Protein AF-A0A4Q7L6C0-F1 (afdb_monomer_lite)

InterPro domains:
  IPR003870 Domain of unknown function DUF222 [PF02720] (2-88)

Foldseek 3Di:
DDQPDQLSVCCVVVVDDSVVSVLVVLLCQQQDWDADPVGHIGAHVLPLVNVCVVVVLADSLLSVVLVVVLVPDDPVCNVVSSVVSSVVRSVDDSPPD

Secondary structure (DSSP, 8-state):
---SSHHHHHHHHHT--HHHHHHHHHHHHHHS-EE-TTS-EE--SSHHHHHHHHTTSS-HHHHHHHHHHHTTS-GGGHHHHHHHHHHHHTTS-TT--

pLDDT: mean 92.42, std 10.67, range [42.5, 98.06]

Structure (mmCIF, N/CA/C/O backbone):
data_AF-A0A4Q7L6C0-F1
#
_entry.id   AF-A0A4Q7L6C0-F1
#
loop_
_atom_site.group_PDB
_atom_site.id
_atom_site.type_symbol
_atom_site.label_atom_id
_atom_site.label_alt_id
_atom_site.label_comp_id
_atom_site.label_asym_id
_atom_site.label_entity_id
_atom_site.label_seq_id
_atom_site.pdbx_PDB_ins_code
_atom_site.Cartn_x
_atom_site.Cartn_y
_atom_site.Cartn_z
_atom_site.occupancy
_atom_site.B_iso_or_equiv
_atom_site.auth_seq_id
_atom_site.auth_comp_id
_atom_site.auth_asym_id
_atom_site.auth_atom_id
_atom_site.pdbx_PDB_model_num
ATOM 1 N N . MET A 1 1 ? 18.512 10.325 21.084 1.00 50.88 1 MET A N 1
ATOM 2 C CA . MET A 1 1 ? 18.418 10.115 19.624 1.00 50.88 1 MET A CA 1
ATOM 3 C C . MET A 1 1 ? 16.974 10.359 19.225 1.00 50.88 1 MET A C 1
ATOM 5 O O . MET A 1 1 ? 16.131 9.541 19.560 1.00 50.88 1 MET A O 1
ATOM 9 N N . GLY A 1 2 ? 16.667 11.524 18.651 1.00 63.84 2 GLY A N 1
ATOM 10 C CA . GLY A 1 2 ? 15.318 11.830 18.171 1.00 63.84 2 GLY A CA 1
ATOM 11 C C . GLY A 1 2 ? 15.165 11.341 16.736 1.00 63.84 2 GLY A C 1
ATOM 12 O O . GLY A 1 2 ? 15.979 11.698 15.885 1.00 63.84 2 GLY A O 1
ATOM 13 N N . ALA A 1 3 ? 14.160 10.514 16.464 1.00 72.50 3 ALA A N 1
ATOM 14 C CA . ALA A 1 3 ? 13.794 10.204 15.091 1.00 72.50 3 ALA A CA 1
ATOM 15 C C . ALA A 1 3 ? 13.160 11.451 14.458 1.00 72.50 3 ALA A C 1
ATOM 17 O O . ALA A 1 3 ? 12.206 12.006 14.990 1.00 72.50 3 ALA A O 1
ATOM 18 N N . TYR A 1 4 ? 13.701 11.891 13.326 1.00 86.88 4 TYR A N 1
ATOM 19 C CA . TYR A 1 4 ? 13.241 13.077 12.591 1.00 86.88 4 TYR A CA 1
ATOM 20 C C . TYR A 1 4 ? 12.179 12.749 11.525 1.00 86.88 4 TYR A C 1
ATOM 22 O O . TYR A 1 4 ? 11.751 13.627 10.784 1.00 86.88 4 TYR A O 1
ATOM 30 N N . SER A 1 5 ? 11.767 11.481 11.421 1.00 94.00 5 SER A N 1
ATOM 31 C CA . SER A 1 5 ? 10.695 11.018 10.535 1.00 94.00 5 SER A CA 1
ATOM 32 C C . SER A 1 5 ? 10.132 9.672 11.003 1.00 94.00 5 SER A C 1
ATOM 34 O O . SER A 1 5 ? 10.825 8.905 11.680 1.00 94.00 5 SER A O 1
ATOM 36 N N . THR A 1 6 ? 8.910 9.337 10.575 1.00 95.50 6 THR A N 1
ATOM 37 C CA . THR A 1 6 ? 8.284 8.024 10.826 1.00 95.50 6 THR A CA 1
ATOM 38 C C . THR A 1 6 ? 9.141 6.873 10.298 1.00 95.50 6 THR A C 1
ATOM 40 O O . THR A 1 6 ? 9.285 5.851 10.959 1.00 95.50 6 THR A O 1
ATOM 43 N N . SER A 1 7 ? 9.777 7.044 9.135 1.00 96.38 7 SER A N 1
ATOM 44 C CA . SER A 1 7 ? 10.668 6.030 8.559 1.00 96.38 7 SER A CA 1
ATOM 45 C C . SER A 1 7 ? 11.969 5.867 9.352 1.00 96.38 7 SER A C 1
ATOM 47 O O . SER A 1 7 ? 12.426 4.742 9.531 1.00 96.38 7 SER A O 1
ATOM 49 N N . SER A 1 8 ? 12.546 6.953 9.877 1.00 96.19 8 SER A N 1
ATOM 50 C CA . SER A 1 8 ? 13.726 6.902 10.756 1.00 96.19 8 SER A CA 1
ATOM 51 C C . SER A 1 8 ? 13.397 6.194 12.074 1.00 96.19 8 SER A C 1
ATOM 53 O O . SER A 1 8 ? 14.116 5.288 12.494 1.00 96.19 8 SER A O 1
ATOM 55 N N . PHE A 1 9 ? 12.239 6.513 12.661 1.00 96.81 9 PHE A N 1
ATOM 56 C CA . PHE A 1 9 ? 11.731 5.835 13.853 1.00 96.81 9 PHE A CA 1
ATOM 57 C C . PHE A 1 9 ? 11.512 4.338 13.608 1.00 96.81 9 PHE A C 1
ATOM 59 O O . PHE A 1 9 ? 11.980 3.506 14.385 1.00 96.81 9 PHE A O 1
ATOM 66 N N . LEU A 1 10 ? 10.845 3.980 12.507 1.00 96.62 10 LEU A N 1
ATOM 67 C CA . LEU A 1 10 ? 10.566 2.590 12.148 1.00 96.62 10 LEU A CA 1
ATOM 68 C C . LEU A 1 10 ? 11.855 1.795 11.903 1.00 96.62 10 LEU A C 1
ATOM 70 O O . LEU A 1 10 ? 11.973 0.653 12.342 1.00 96.62 10 LEU A O 1
ATOM 74 N N . ARG A 1 11 ? 12.840 2.406 11.237 1.00 96.56 11 ARG A N 1
ATOM 75 C CA . ARG A 1 11 ? 14.159 1.805 11.014 1.00 96.56 11 ARG A CA 1
ATOM 76 C C . ARG A 1 11 ? 14.835 1.444 12.333 1.00 96.56 11 ARG A C 1
ATOM 78 O O . ARG A 1 11 ? 15.288 0.313 12.491 1.00 96.56 11 ARG A O 1
ATOM 85 N N . ASP A 1 12 ? 14.901 2.395 13.259 1.00 95.75 12 ASP A N 1
ATOM 86 C CA . ASP A 1 12 ? 15.647 2.237 14.508 1.00 95.75 12 ASP A CA 1
ATOM 87 C C . ASP A 1 12 ? 14.933 1.285 15.485 1.00 95.75 12 ASP A C 1
ATOM 89 O O . ASP A 1 12 ? 15.587 0.509 16.182 1.00 95.75 12 ASP A O 1
ATOM 93 N N . THR A 1 13 ? 13.596 1.289 15.499 1.00 96.31 13 THR A N 1
ATOM 94 C CA . THR A 1 13 ? 12.787 0.421 16.374 1.00 96.31 13 THR A CA 1
ATOM 95 C C . THR A 1 13 ? 12.673 -1.016 15.866 1.00 96.31 13 THR A C 1
ATOM 97 O O . THR A 1 13 ? 12.794 -1.949 16.657 1.00 96.31 13 THR A O 1
ATOM 100 N N . VAL A 1 14 ? 12.483 -1.216 14.557 1.00 95.94 14 VAL A N 1
ATOM 101 C CA . VAL A 1 14 ? 12.269 -2.545 13.945 1.00 95.94 14 VAL A CA 1
ATOM 102 C C . VAL A 1 14 ? 13.566 -3.149 13.390 1.00 95.94 14 VAL A C 1
ATOM 104 O O . VAL A 1 14 ? 13.597 -4.326 13.048 1.00 95.94 14 VAL A O 1
ATOM 107 N N . ARG A 1 15 ? 14.664 -2.380 13.339 1.00 96.31 15 ARG A N 1
ATOM 108 C CA . ARG A 1 15 ? 15.985 -2.806 12.828 1.00 96.31 15 ARG A CA 1
ATOM 109 C C . ARG A 1 15 ? 15.936 -3.316 11.384 1.00 96.31 15 ARG A C 1
ATOM 111 O O . ARG A 1 15 ? 16.479 -4.368 11.059 1.00 96.31 15 ARG A O 1
ATOM 118 N N . ILE A 1 16 ? 15.290 -2.548 10.514 1.00 96.38 16 ILE A N 1
ATOM 119 C CA . ILE A 1 16 ? 15.183 -2.823 9.072 1.00 96.38 16 ILE A CA 1
ATOM 120 C C . ILE A 1 16 ? 16.036 -1.851 8.258 1.00 96.38 16 ILE A C 1
ATOM 122 O O . ILE A 1 16 ? 16.569 -0.875 8.790 1.00 96.38 16 ILE A O 1
ATOM 126 N N . THR A 1 17 ? 16.174 -2.096 6.956 1.00 97.12 17 THR A N 1
ATOM 127 C CA . THR A 1 17 ? 16.916 -1.176 6.089 1.00 97.12 17 THR A CA 1
ATOM 128 C C . THR A 1 17 ? 16.190 0.175 5.969 1.00 97.12 17 THR A C 1
ATOM 130 O O . THR A 1 17 ? 14.961 0.246 6.083 1.00 97.12 17 THR A O 1
ATOM 133 N N . PRO A 1 18 ? 16.908 1.281 5.688 1.00 95.88 18 PRO A N 1
ATOM 134 C CA . PRO A 1 18 ? 16.265 2.560 5.390 1.00 95.88 18 PRO A CA 1
ATOM 135 C C . PRO A 1 18 ? 15.305 2.504 4.191 1.00 95.88 18 PRO A C 1
ATOM 137 O O . PRO A 1 18 ? 14.372 3.302 4.125 1.00 95.88 18 PRO A O 1
ATOM 140 N N . ALA A 1 19 ? 15.552 1.617 3.222 1.00 95.50 19 ALA A N 1
ATOM 141 C CA . ALA A 1 19 ? 14.683 1.431 2.063 1.00 95.50 19 ALA A CA 1
ATOM 142 C C . ALA A 1 19 ? 13.369 0.751 2.475 1.00 95.50 19 ALA A C 1
ATOM 144 O O . ALA A 1 19 ? 12.295 1.272 2.181 1.00 95.50 19 ALA A O 1
ATOM 145 N N . ASP A 1 20 ? 13.449 -0.326 3.260 1.00 95.12 20 ASP A N 1
ATOM 146 C CA . ASP A 1 20 ? 12.268 -1.022 3.780 1.00 95.12 20 ASP A CA 1
ATOM 147 C C . ASP A 1 20 ? 11.406 -0.126 4.660 1.00 95.12 20 ASP A C 1
ATOM 149 O O . ASP A 1 20 ? 10.181 -0.146 4.553 1.00 95.12 20 ASP A O 1
ATOM 153 N N . ALA A 1 21 ? 12.032 0.682 5.518 1.00 96.56 21 ALA A N 1
ATOM 154 C CA . ALA A 1 21 ? 11.299 1.590 6.387 1.00 96.56 21 ALA A CA 1
ATOM 155 C C . ALA A 1 21 ? 10.525 2.648 5.589 1.00 96.56 21 ALA A C 1
ATOM 157 O O . ALA A 1 21 ? 9.371 2.932 5.901 1.00 96.56 21 ALA A O 1
ATOM 158 N N . ARG A 1 22 ? 11.135 3.212 4.537 1.00 95.56 22 ARG A N 1
ATOM 159 C CA . ARG A 1 22 ? 10.455 4.161 3.642 1.00 95.56 22 ARG A CA 1
ATOM 160 C C . ARG A 1 22 ? 9.322 3.496 2.876 1.00 95.56 22 ARG A C 1
ATOM 162 O O . ARG A 1 22 ? 8.232 4.054 2.857 1.00 95.56 22 ARG A O 1
ATOM 169 N N . ARG A 1 23 ? 9.565 2.307 2.316 1.00 93.75 23 ARG A N 1
ATOM 170 C CA . ARG A 1 23 ? 8.546 1.529 1.604 1.00 93.75 23 ARG A CA 1
ATOM 171 C C . ARG A 1 23 ? 7.330 1.278 2.490 1.00 93.75 23 ARG A C 1
ATOM 173 O O . ARG A 1 23 ? 6.236 1.666 2.123 1.00 93.75 23 ARG A O 1
ATOM 180 N N . ARG A 1 24 ? 7.524 0.759 3.706 1.00 94.69 24 ARG A N 1
ATOM 181 C CA . ARG A 1 24 ? 6.411 0.478 4.629 1.00 94.69 24 ARG A CA 1
ATOM 182 C C . ARG A 1 24 ? 5.618 1.723 5.024 1.00 94.69 24 ARG A C 1
ATOM 184 O O . ARG A 1 24 ? 4.413 1.619 5.211 1.00 94.69 24 ARG A O 1
ATOM 191 N N . VAL A 1 25 ? 6.279 2.873 5.177 1.00 95.81 25 VAL A N 1
ATOM 192 C CA . VAL A 1 25 ? 5.591 4.145 5.448 1.00 95.81 25 VAL A CA 1
ATOM 193 C C . VAL A 1 25 ? 4.803 4.614 4.222 1.00 95.81 25 VAL A C 1
ATOM 195 O O . VAL A 1 25 ? 3.670 5.051 4.381 1.00 95.81 25 VAL A O 1
ATOM 198 N N . ALA A 1 26 ? 5.361 4.489 3.015 1.00 94.88 26 ALA A N 1
ATOM 199 C CA . ALA A 1 26 ? 4.656 4.823 1.778 1.00 94.88 26 ALA A CA 1
ATOM 200 C C . ALA A 1 26 ? 3.433 3.918 1.560 1.00 94.88 26 ALA A C 1
ATOM 202 O O . ALA A 1 26 ? 2.345 4.424 1.308 1.00 94.88 26 ALA A O 1
ATOM 203 N N . ASP A 1 27 ? 3.587 2.605 1.748 1.00 94.88 27 ASP A N 1
ATOM 204 C CA . ASP A 1 27 ? 2.480 1.649 1.662 1.00 94.88 27 ASP A CA 1
ATOM 205 C C . ASP A 1 27 ? 1.395 1.982 2.693 1.00 94.88 27 ASP A C 1
ATOM 207 O O . ASP A 1 27 ? 0.213 1.975 2.374 1.00 94.88 27 ASP A O 1
ATOM 211 N N . ALA A 1 28 ? 1.781 2.321 3.929 1.00 94.81 28 ALA A N 1
ATOM 212 C CA . ALA A 1 28 ? 0.816 2.687 4.960 1.00 94.81 28 ALA A CA 1
ATOM 213 C C . ALA A 1 28 ? 0.027 3.955 4.598 1.00 94.81 28 ALA A C 1
ATOM 215 O O . ALA A 1 28 ? -1.185 3.983 4.778 1.00 94.81 28 ALA A O 1
ATOM 216 N N . ASN A 1 29 ? 0.692 4.977 4.054 1.00 94.69 29 ASN A N 1
ATOM 217 C CA . ASN A 1 29 ? 0.021 6.201 3.611 1.00 94.69 29 ASN A CA 1
ATOM 218 C C . ASN A 1 29 ? -0.944 5.955 2.441 1.00 94.69 29 ASN A C 1
ATOM 220 O O . ASN A 1 29 ? -1.935 6.667 2.318 1.00 94.69 29 ASN A O 1
ATOM 224 N N . ALA A 1 30 ? -0.653 4.968 1.591 1.00 96.06 30 ALA A N 1
ATOM 225 C CA . ALA A 1 30 ? -1.505 4.628 0.460 1.00 96.06 30 ALA A CA 1
ATOM 226 C C . ALA A 1 30 ? -2.719 3.778 0.875 1.00 96.06 30 ALA A C 1
ATOM 228 O O . ALA A 1 30 ? -3.821 3.993 0.379 1.00 96.06 30 ALA A O 1
ATOM 229 N N . LEU A 1 31 ? -2.522 2.826 1.793 1.00 97.06 31 LEU A N 1
ATOM 230 C CA . LEU A 1 31 ? -3.514 1.798 2.131 1.00 97.06 31 LEU A CA 1
ATOM 231 C C . LEU A 1 31 ? -4.420 2.153 3.310 1.00 97.06 31 LEU A C 1
ATOM 233 O O . LEU A 1 31 ? -5.490 1.568 3.457 1.00 97.06 31 LEU A O 1
ATOM 237 N N . PHE A 1 32 ? -3.992 3.050 4.195 1.00 95.12 32 PHE A N 1
ATOM 238 C CA . PHE A 1 32 ? -4.788 3.411 5.360 1.00 95.12 32 PHE A CA 1
ATOM 239 C C . PHE A 1 32 ? -5.389 4.795 5.178 1.00 95.12 32 PHE A C 1
ATOM 241 O O . PHE A 1 32 ? -4.685 5.777 4.947 1.00 95.12 32 PHE A O 1
ATOM 248 N N . GLY A 1 33 ? -6.711 4.854 5.331 1.00 92.19 33 GLY A N 1
ATOM 249 C CA . GLY A 1 33 ? -7.426 6.109 5.467 1.00 92.19 33 GLY A CA 1
ATOM 250 C C . GLY A 1 33 ? -6.969 6.887 6.699 1.00 92.19 33 GLY A C 1
ATOM 251 O O . GLY A 1 33 ? -6.272 6.383 7.585 1.00 92.19 33 GLY A O 1
ATOM 252 N N . SER A 1 34 ? -7.392 8.138 6.767 1.00 92.06 34 SER A N 1
ATOM 253 C CA . SER A 1 34 ? -7.117 9.010 7.905 1.00 92.06 34 SER A CA 1
ATOM 254 C C . SER A 1 34 ? -8.403 9.666 8.393 1.00 92.06 34 SER A C 1
ATOM 256 O O . SER A 1 34 ? -9.510 9.241 8.063 1.00 92.06 34 SER A O 1
ATOM 258 N N . THR A 1 35 ? -8.288 10.669 9.252 1.00 95.25 35 THR A N 1
ATOM 259 C CA . THR A 1 35 ? -9.443 11.383 9.787 1.00 95.25 35 THR A CA 1
ATOM 260 C C . THR A 1 35 ? -9.165 12.877 9.732 1.00 95.25 35 THR A C 1
ATOM 262 O O . THR A 1 35 ? -8.062 13.320 10.056 1.00 95.25 35 THR A O 1
ATOM 265 N N . THR A 1 36 ? -10.154 13.662 9.309 1.00 94.50 36 THR A N 1
ATOM 266 C CA . THR A 1 36 ? -10.084 15.125 9.332 1.00 94.50 36 THR A CA 1
ATOM 267 C C . THR A 1 36 ? -10.004 15.642 10.771 1.00 94.50 36 THR A C 1
ATOM 269 O O . THR A 1 36 ? -10.313 14.937 11.733 1.00 94.50 36 THR A O 1
ATOM 272 N N . LEU A 1 37 ? -9.678 16.927 10.932 1.00 95.25 37 LEU A N 1
ATOM 273 C CA . LEU A 1 37 ? -9.649 17.579 12.246 1.00 95.25 37 LEU A CA 1
ATOM 274 C C . LEU A 1 37 ? -10.990 17.491 13.001 1.00 95.25 37 LEU A C 1
ATOM 276 O O . LEU A 1 37 ? -11.007 17.462 14.227 1.00 95.25 37 LEU A O 1
ATOM 280 N N . THR A 1 38 ? -12.113 17.442 12.279 1.00 96.81 38 THR A N 1
ATOM 281 C CA . THR A 1 38 ? -13.463 17.344 12.855 1.00 96.81 38 THR A C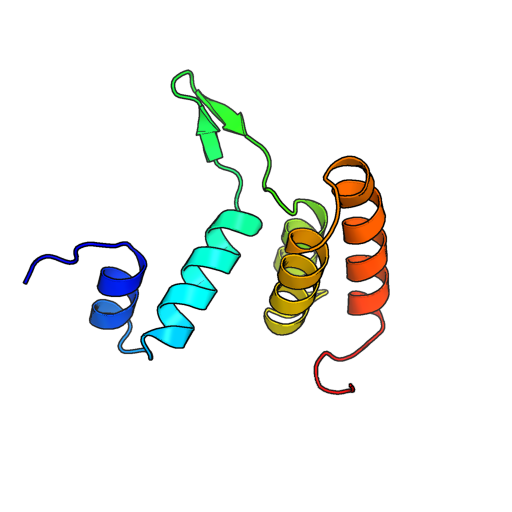A 1
ATOM 282 C C . THR A 1 38 ? -13.943 15.904 13.042 1.00 96.81 38 THR A C 1
ATOM 284 O O . THR A 1 38 ? -15.099 15.694 13.405 1.00 96.81 38 THR A O 1
ATOM 287 N N . GLY A 1 39 ? -13.088 14.905 12.805 1.00 95.62 39 GLY A N 1
ATOM 288 C CA . GLY A 1 39 ? -13.434 13.499 13.003 1.00 95.62 39 GLY A CA 1
ATOM 289 C C . GLY A 1 39 ? -14.058 12.808 11.787 1.00 95.62 39 GLY A C 1
ATOM 290 O O . GLY A 1 39 ? -14.521 11.680 11.922 1.00 95.62 39 GLY A O 1
ATOM 291 N N . GLN A 1 40 ? -14.101 13.446 10.613 1.00 96.25 40 GLN A N 1
ATOM 292 C CA . GLN A 1 40 ? -14.653 12.805 9.413 1.00 96.25 40 GLN A CA 1
ATOM 293 C C . GLN A 1 40 ? -13.634 11.838 8.803 1.00 96.25 40 GLN A C 1
ATOM 295 O O . GLN A 1 40 ? -12.464 12.208 8.685 1.00 96.25 40 GLN A O 1
ATOM 300 N N . PRO A 1 41 ? -14.033 10.617 8.414 1.00 93.31 41 PRO A N 1
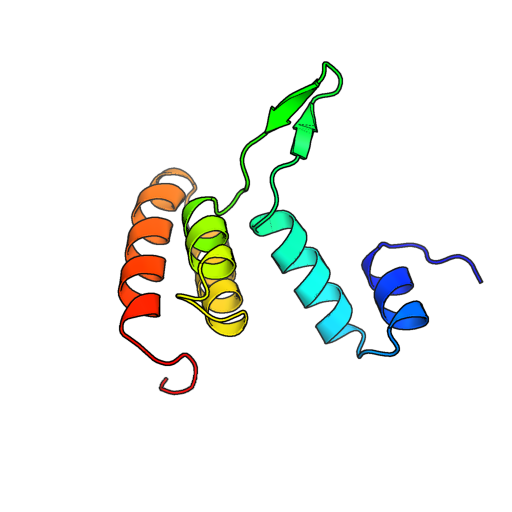ATOM 301 C CA . PRO A 1 41 ? -13.118 9.678 7.781 1.00 93.31 41 PRO A CA 1
ATOM 302 C C . PRO A 1 41 ? -12.660 10.212 6.419 1.00 93.31 41 PRO A C 1
ATOM 304 O O . PRO A 1 41 ? -13.444 10.777 5.659 1.00 93.31 41 PRO A O 1
ATOM 307 N N . ILE A 1 42 ? -11.380 10.019 6.125 1.00 94.56 42 ILE A N 1
ATOM 308 C CA . ILE A 1 42 ? -10.771 10.220 4.813 1.00 94.56 42 ILE A CA 1
ATOM 309 C C . ILE A 1 42 ? -10.420 8.828 4.308 1.00 94.56 42 ILE A C 1
ATOM 311 O O . ILE A 1 42 ? -9.744 8.073 5.012 1.00 94.56 42 ILE A O 1
ATOM 315 N N . GLU A 1 43 ? -10.897 8.489 3.118 1.00 92.50 43 GLU A N 1
ATOM 316 C CA . GLU A 1 43 ? -10.612 7.201 2.497 1.00 92.50 43 GLU A CA 1
ATOM 317 C C . GLU A 1 43 ? -9.107 7.024 2.233 1.00 92.50 43 GLU A C 1
ATOM 319 O O . GLU A 1 43 ? -8.349 7.994 2.151 1.00 92.50 43 GLU A O 1
ATOM 324 N N . ALA A 1 44 ? -8.663 5.769 2.164 1.00 95.56 44 ALA A N 1
ATOM 325 C CA . ALA A 1 44 ? -7.313 5.456 1.714 1.00 95.56 44 ALA A CA 1
ATOM 326 C C . ALA A 1 44 ? -7.093 6.003 0.293 1.00 95.56 44 ALA A C 1
ATOM 328 O O . ALA A 1 44 ? -8.046 6.173 -0.460 1.00 95.56 44 ALA A O 1
ATOM 329 N N . GLN A 1 45 ? -5.841 6.257 -0.087 1.00 95.25 45 GLN A N 1
ATOM 330 C CA . GLN A 1 45 ? -5.535 6.650 -1.469 1.00 95.25 45 GLN A CA 1
ATOM 331 C C . GLN A 1 45 ? -5.786 5.494 -2.438 1.00 95.25 45 GLN A C 1
ATOM 333 O O . GLN A 1 45 ? -6.186 5.727 -3.569 1.00 95.25 45 GLN A O 1
ATOM 338 N N . LEU A 1 46 ? -5.551 4.266 -1.964 1.00 97.56 46 LEU A N 1
ATOM 339 C CA . LEU A 1 46 ? -5.766 3.019 -2.687 1.00 97.56 46 LEU A CA 1
ATOM 340 C C . LEU A 1 46 ? -6.769 2.132 -1.922 1.00 97.56 46 LEU A C 1
ATOM 342 O O . LEU A 1 46 ? -6.360 1.168 -1.257 1.00 97.56 46 LEU A O 1
ATOM 346 N N . PRO A 1 47 ? -8.070 2.481 -1.913 1.00 97.31 47 PRO A N 1
ATOM 347 C CA . PRO A 1 47 ? -9.079 1.759 -1.142 1.00 97.31 47 PRO A CA 1
ATOM 348 C C . PRO A 1 47 ? -9.297 0.315 -1.604 1.00 97.31 47 PRO A C 1
ATOM 350 O O . PRO A 1 47 ? -9.583 -0.551 -0.772 1.00 97.31 47 PRO A O 1
ATOM 353 N N . VAL A 1 48 ? -9.132 0.026 -2.893 1.00 98.00 48 VAL A N 1
ATOM 354 C CA . VAL A 1 48 ? -9.315 -1.315 -3.468 1.00 98.00 48 VAL A CA 1
ATOM 355 C C . VAL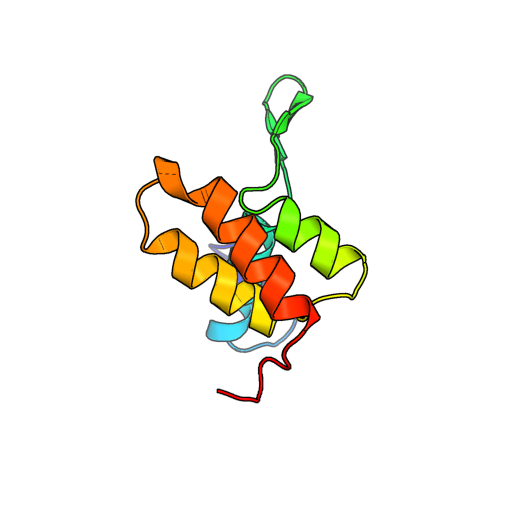 A 1 48 ? -8.147 -2.203 -3.067 1.00 98.00 48 VAL A C 1
ATOM 357 O O . VAL A 1 48 ? -8.339 -3.295 -2.527 1.00 98.00 48 VAL A O 1
ATOM 360 N N . ALA A 1 49 ? -6.924 -1.696 -3.228 1.00 97.75 49 ALA A N 1
ATOM 361 C CA . ALA A 1 49 ? -5.720 -2.411 -2.823 1.00 97.75 49 ALA A CA 1
ATOM 362 C C . ALA A 1 49 ? -5.682 -2.627 -1.302 1.00 97.75 49 ALA A C 1
ATOM 364 O O . ALA A 1 49 ? -5.235 -3.677 -0.834 1.00 97.75 49 ALA A O 1
ATOM 365 N N . ALA A 1 50 ? -6.183 -1.668 -0.515 1.00 97.56 50 ALA A N 1
ATOM 366 C CA . ALA A 1 50 ? -6.314 -1.803 0.933 1.00 97.56 50 ALA A CA 1
ATOM 367 C C . ALA A 1 50 ? -7.228 -2.969 1.325 1.00 97.56 50 ALA A C 1
ATOM 369 O O . ALA A 1 50 ? -6.856 -3.784 2.175 1.00 97.56 50 ALA A O 1
ATOM 370 N N . GLN A 1 51 ? -8.396 -3.075 0.688 1.00 97.19 51 GLN A N 1
ATOM 371 C CA . GLN A 1 51 ? -9.342 -4.163 0.930 1.00 97.19 51 GLN A CA 1
ATOM 372 C C . GLN A 1 51 ? -8.763 -5.516 0.502 1.00 97.19 51 GLN A C 1
ATOM 374 O O . GLN A 1 51 ? -8.782 -6.461 1.295 1.00 97.19 51 GLN A O 1
ATOM 379 N N . ALA A 1 52 ? -8.177 -5.600 -0.694 1.00 97.12 52 ALA A N 1
ATOM 380 C CA . ALA A 1 52 ? -7.581 -6.832 -1.206 1.00 97.12 52 ALA A CA 1
ATOM 381 C C . ALA A 1 52 ? -6.396 -7.310 -0.349 1.00 97.12 52 ALA A C 1
ATOM 383 O O . ALA A 1 52 ? -6.282 -8.501 -0.043 1.00 97.12 52 ALA A O 1
ATOM 384 N N . LEU A 1 53 ? -5.536 -6.396 0.119 1.00 96.44 53 LEU A N 1
ATOM 385 C CA . LEU A 1 53 ? -4.445 -6.742 1.033 1.00 96.44 53 LEU A CA 1
ATOM 386 C C . LEU A 1 53 ? -4.984 -7.228 2.385 1.00 96.44 53 LEU A C 1
ATOM 388 O O . LEU A 1 53 ? -4.480 -8.215 2.922 1.00 96.44 53 LEU A O 1
ATOM 392 N N . ALA A 1 54 ? -5.997 -6.558 2.944 1.00 95.88 54 ALA A N 1
ATOM 393 C CA . ALA A 1 54 ? -6.613 -6.958 4.211 1.00 95.88 54 ALA A CA 1
ATOM 394 C C . ALA A 1 54 ? -7.287 -8.338 4.120 1.00 95.88 54 ALA A C 1
ATOM 396 O O . ALA A 1 54 ? -7.252 -9.101 5.086 1.00 95.88 54 ALA A O 1
ATOM 397 N N . ALA A 1 55 ? -7.844 -8.676 2.954 1.00 96.69 55 ALA A N 1
ATOM 398 C CA . ALA A 1 55 ? -8.386 -9.998 2.648 1.00 96.69 55 ALA A CA 1
ATOM 399 C C . ALA A 1 55 ? -7.301 -11.064 2.389 1.00 96.69 55 ALA A C 1
ATOM 401 O O . ALA A 1 55 ? -7.612 -12.252 2.335 1.00 96.69 55 ALA A O 1
ATOM 402 N N . GLY A 1 56 ? -6.034 -10.662 2.235 1.00 95.19 56 GLY A N 1
ATOM 403 C CA . GLY A 1 56 ? -4.933 -11.553 1.869 1.00 95.19 56 GLY A CA 1
ATOM 404 C C . GLY A 1 56 ? -4.944 -11.992 0.400 1.00 95.19 56 GLY A C 1
ATOM 405 O O . GLY A 1 56 ? -4.241 -12.941 0.061 1.00 95.19 56 GLY A O 1
ATOM 406 N N . ALA A 1 57 ? -5.723 -11.323 -0.455 1.00 96.06 57 ALA A N 1
ATOM 407 C CA . ALA A 1 57 ? -5.843 -11.625 -1.881 1.00 96.06 57 ALA A CA 1
ATOM 408 C C . ALA A 1 57 ? -4.625 -11.148 -2.690 1.00 96.06 57 ALA A C 1
ATOM 410 O O . ALA A 1 57 ? -4.253 -11.769 -3.682 1.00 96.06 57 ALA A O 1
ATOM 411 N N . ILE A 1 58 ? -3.952 -10.088 -2.229 1.00 95.25 58 ILE A N 1
ATOM 412 C CA . ILE A 1 58 ? -2.724 -9.566 -2.840 1.00 95.25 58 ILE A CA 1
ATOM 413 C C . ILE A 1 58 ? -1.598 -9.433 -1.811 1.00 95.25 58 ILE A C 1
ATOM 415 O O . ILE A 1 58 ? -1.837 -9.302 -0.610 1.00 95.25 58 ILE A O 1
ATOM 419 N N . SER A 1 59 ? -0.347 -9.452 -2.274 1.00 93.8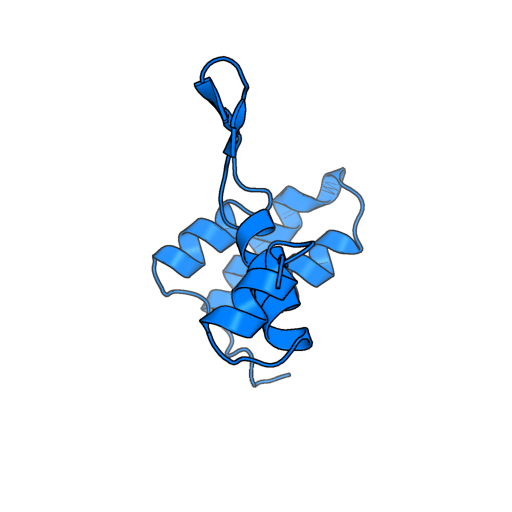1 59 SER A N 1
ATOM 420 C CA . SER A 1 59 ? 0.829 -9.273 -1.417 1.00 93.81 59 SER A CA 1
ATOM 421 C C . SER A 1 59 ? 1.263 -7.801 -1.331 1.00 93.81 59 SER A C 1
ATOM 423 O O . SER A 1 59 ? 0.784 -6.934 -2.061 1.00 93.81 59 SER A O 1
ATOM 425 N N . ARG A 1 60 ? 2.235 -7.503 -0.459 1.00 91.31 60 ARG A N 1
ATOM 426 C CA . ARG A 1 60 ? 2.857 -6.166 -0.393 1.00 91.31 60 ARG A CA 1
ATOM 427 C C . ARG A 1 60 ? 3.598 -5.782 -1.675 1.00 91.31 60 ARG A C 1
ATOM 429 O O . ARG A 1 60 ? 3.686 -4.597 -1.977 1.00 91.31 60 ARG A O 1
ATOM 436 N N . ASP A 1 61 ? 4.109 -6.758 -2.420 1.00 92.69 61 ASP A N 1
ATOM 437 C CA . ASP A 1 61 ? 4.800 -6.484 -3.679 1.00 92.69 61 ASP A CA 1
ATOM 438 C C . ASP A 1 61 ? 3.792 -6.072 -4.767 1.00 92.69 61 ASP A C 1
ATOM 440 O O . ASP A 1 61 ? 4.065 -5.139 -5.519 1.00 92.69 61 ASP A O 1
ATOM 444 N N . HIS A 1 62 ? 2.580 -6.648 -4.770 1.00 94.69 62 HIS A N 1
ATOM 445 C CA . HIS A 1 62 ? 1.477 -6.157 -5.609 1.00 94.69 62 HIS A CA 1
ATOM 446 C C . HIS A 1 62 ? 1.102 -4.717 -5.276 1.00 94.69 62 HIS A C 1
ATOM 448 O O . HIS A 1 62 ? 1.013 -3.886 -6.175 1.00 94.69 62 HIS A O 1
ATOM 454 N N . VAL A 1 63 ? 0.948 -4.392 -3.988 1.00 95.25 63 VAL A N 1
ATOM 455 C CA . VAL A 1 63 ? 0.663 -3.013 -3.556 1.00 95.25 63 VAL A CA 1
ATOM 456 C C . VAL A 1 63 ? 1.730 -2.046 -4.057 1.00 95.25 63 VAL A C 1
ATOM 458 O O . VAL A 1 63 ? 1.402 -0.946 -4.498 1.00 95.25 63 VAL A O 1
ATOM 461 N N . GLN A 1 64 ? 3.005 -2.443 -4.008 1.00 94.31 64 GLN A N 1
ATOM 462 C CA . GLN A 1 64 ? 4.082 -1.603 -4.510 1.00 94.31 64 GLN A CA 1
ATOM 463 C C . GLN A 1 64 ? 3.906 -1.315 -6.006 1.00 94.31 64 GLN A C 1
ATOM 465 O O . GLN A 1 64 ? 4.017 -0.152 -6.386 1.00 94.31 64 GLN A O 1
ATOM 470 N N . VAL A 1 65 ? 3.601 -2.329 -6.823 1.00 94.88 65 VAL A N 1
ATOM 471 C CA . VAL A 1 65 ? 3.331 -2.151 -8.260 1.00 94.88 65 VAL A CA 1
ATOM 472 C C . VAL A 1 65 ? 2.144 -1.213 -8.464 1.00 94.88 65 VAL A C 1
ATOM 474 O O . VAL A 1 65 ? 2.328 -0.173 -9.090 1.00 94.88 65 VAL A O 1
ATOM 477 N N . VAL A 1 66 ? 0.989 -1.507 -7.852 1.00 96.06 66 VAL A N 1
ATOM 478 C CA . VAL A 1 66 ? -0.238 -0.689 -7.944 1.00 96.06 66 VAL A CA 1
ATOM 479 C C . VAL A 1 66 ? 0.056 0.777 -7.628 1.00 96.06 66 VAL A C 1
ATOM 481 O O . VAL A 1 66 ? -0.206 1.654 -8.451 1.00 96.06 66 VAL A O 1
ATOM 484 N N . ARG A 1 67 ? 0.679 1.042 -6.473 1.00 96.00 67 ARG A N 1
ATOM 485 C CA . ARG A 1 67 ? 1.016 2.398 -6.027 1.00 96.00 67 ARG A CA 1
ATOM 486 C C . ARG A 1 67 ? 1.936 3.101 -7.017 1.00 96.00 67 ARG A C 1
ATOM 488 O O . ARG A 1 67 ? 1.657 4.223 -7.415 1.00 96.00 67 ARG A O 1
ATOM 495 N N . THR A 1 68 ? 3.022 2.448 -7.435 1.00 95.75 68 THR A N 1
ATOM 496 C CA . THR A 1 68 ? 3.978 3.076 -8.360 1.00 95.75 68 THR A CA 1
ATOM 497 C C . THR A 1 68 ? 3.405 3.302 -9.752 1.00 95.75 68 THR A C 1
ATOM 499 O O . THR A 1 68 ? 3.802 4.261 -10.403 1.00 95.75 68 THR A O 1
ATOM 502 N N . THR A 1 69 ? 2.477 2.461 -10.211 1.00 96.19 69 THR A N 1
ATOM 503 C CA . THR A 1 69 ? 1.785 2.670 -11.484 1.00 96.19 69 THR A CA 1
ATOM 504 C C . THR A 1 69 ? 0.849 3.871 -11.387 1.00 96.19 69 THR A C 1
ATOM 506 O O . THR A 1 69 ? 0.933 4.766 -12.226 1.00 96.19 69 THR A O 1
ATOM 509 N N . ILE A 1 70 ? 0.023 3.944 -10.342 1.00 96.56 70 ILE A N 1
ATOM 510 C CA . ILE A 1 70 ? -0.909 5.061 -10.122 1.00 96.56 70 ILE A CA 1
ATOM 511 C C . ILE A 1 70 ? -0.171 6.394 -9.956 1.00 96.56 70 ILE A C 1
ATOM 513 O O . ILE A 1 70 ? -0.552 7.369 -10.597 1.00 96.56 70 ILE A O 1
ATOM 517 N N . ASP A 1 71 ? 0.949 6.417 -9.221 1.00 95.38 71 ASP A N 1
ATOM 518 C CA . ASP A 1 71 ? 1.801 7.608 -9.035 1.00 95.38 71 ASP A CA 1
ATOM 519 C C . ASP A 1 71 ? 2.302 8.218 -10.371 1.00 95.38 71 ASP A C 1
ATOM 521 O O . ASP A 1 71 ? 2.760 9.361 -10.401 1.00 95.38 71 ASP A O 1
ATOM 525 N N . THR A 1 72 ? 2.255 7.466 -11.481 1.00 96.56 72 THR A N 1
ATOM 526 C CA . THR A 1 72 ? 2.696 7.916 -12.818 1.00 96.56 72 THR A CA 1
ATOM 527 C C . THR A 1 72 ? 1.562 8.323 -13.757 1.00 96.56 72 THR A C 1
ATOM 529 O O . THR A 1 72 ? 1.828 8.745 -14.885 1.00 96.56 72 THR A O 1
ATOM 532 N N . LEU A 1 73 ? 0.310 8.203 -13.314 1.00 96.00 73 LEU A N 1
ATOM 533 C CA . LEU A 1 73 ? -0.876 8.460 -14.123 1.00 96.00 73 LEU A CA 1
ATOM 534 C C . LEU A 1 73 ? -1.580 9.761 -13.711 1.00 96.00 73 LEU A C 1
ATOM 536 O O . LEU A 1 73 ? -1.495 10.163 -12.552 1.00 96.00 73 LEU A O 1
ATOM 540 N N . PRO A 1 74 ? -2.310 10.407 -14.636 1.00 97.19 74 PRO A N 1
ATOM 541 C CA . PRO A 1 74 ? -3.243 11.478 -14.296 1.00 97.19 74 PRO A CA 1
ATOM 542 C C . PRO A 1 74 ? -4.356 11.012 -13.343 1.00 97.19 74 PRO A C 1
ATOM 544 O O . PRO A 1 74 ? -4.855 9.891 -13.482 1.00 97.19 74 PRO A O 1
ATOM 547 N N . ASP A 1 75 ? -4.763 11.887 -12.419 1.00 95.56 75 ASP A N 1
ATOM 548 C CA . ASP A 1 75 ? -5.736 11.609 -11.349 1.00 95.56 75 ASP A CA 1
ATOM 549 C C . ASP A 1 75 ? -7.074 11.063 -11.873 1.00 95.56 75 ASP A C 1
ATOM 551 O O . ASP A 1 75 ? -7.690 10.206 -11.237 1.00 95.56 75 ASP A O 1
ATOM 555 N N . GLU A 1 76 ? -7.517 11.498 -13.058 1.00 97.12 76 GLU A N 1
ATOM 556 C CA . GLU A 1 76 ? -8.769 11.039 -13.669 1.00 97.12 76 GLU A CA 1
ATOM 557 C C . GLU A 1 76 ? -8.805 9.531 -13.967 1.00 97.12 76 GLU A C 1
ATOM 559 O O . GLU A 1 76 ? -9.886 8.976 -14.152 1.00 97.12 76 GLU A O 1
ATOM 564 N N . HIS A 1 77 ? -7.648 8.864 -14.003 1.00 97.12 77 HIS A N 1
ATOM 565 C CA . HIS A 1 77 ? -7.537 7.431 -14.275 1.00 97.12 77 HIS A CA 1
ATOM 566 C C . HIS A 1 77 ? -7.288 6.583 -13.027 1.00 97.12 77 HIS A C 1
ATOM 568 O O . HIS A 1 77 ? -7.312 5.356 -13.125 1.00 97.12 77 HIS A O 1
ATOM 574 N N . HIS A 1 78 ? -7.035 7.192 -11.865 1.00 96.56 78 HIS A N 1
ATOM 575 C CA . HIS A 1 78 ? -6.567 6.462 -10.680 1.00 96.56 78 HIS A CA 1
ATOM 576 C C . HIS A 1 78 ? -7.549 5.381 -10.237 1.00 96.56 78 HIS A C 1
ATOM 578 O O . HIS A 1 78 ? -7.135 4.249 -10.021 1.00 96.56 78 HIS A O 1
ATOM 584 N N . VAL A 1 79 ? -8.844 5.705 -10.178 1.00 96.44 79 VAL A N 1
ATOM 585 C CA . VAL A 1 79 ? -9.888 4.775 -9.718 1.00 96.44 79 VAL A CA 1
ATOM 586 C C . VAL A 1 79 ? -10.003 3.559 -10.639 1.00 96.44 79 VAL A C 1
ATOM 588 O O . VAL A 1 79 ? -9.965 2.421 -10.173 1.00 96.44 79 VAL A O 1
ATOM 591 N N . ASP A 1 80 ? -10.109 3.789 -11.949 1.00 97.44 80 ASP A N 1
ATOM 592 C CA . ASP A 1 80 ? -10.287 2.710 -12.927 1.00 97.44 80 ASP A CA 1
ATOM 593 C C . ASP A 1 80 ? -9.040 1.820 -13.015 1.00 97.44 80 ASP A C 1
ATOM 595 O O . ASP A 1 80 ? -9.140 0.596 -13.124 1.00 97.44 80 ASP A O 1
ATOM 599 N N . VAL A 1 81 ? -7.851 2.425 -12.944 1.00 97.81 81 VAL A N 1
ATOM 600 C CA . VAL A 1 81 ? -6.587 1.687 -13.019 1.00 97.81 81 VAL A CA 1
ATOM 601 C C . VAL A 1 81 ? -6.299 0.932 -11.727 1.00 97.81 81 VAL A C 1
ATOM 603 O O . VAL A 1 81 ? -5.790 -0.184 -11.798 1.00 97.81 81 VAL A O 1
ATOM 606 N N . GLU A 1 82 ? -6.642 1.473 -10.558 1.00 98.06 82 GLU A N 1
ATOM 607 C CA . GLU A 1 82 ? -6.513 0.736 -9.301 1.00 98.06 82 GLU A CA 1
ATOM 608 C C . GLU A 1 82 ? -7.330 -0.556 -9.331 1.00 98.06 82 GLU A C 1
ATOM 610 O O . GLU A 1 82 ? -6.779 -1.625 -9.069 1.00 98.06 82 GLU A O 1
ATOM 615 N N . GLN A 1 83 ? -8.610 -0.461 -9.705 1.00 98.06 83 GLN A N 1
ATOM 616 C CA . GLN A 1 83 ? -9.496 -1.620 -9.836 1.00 98.06 83 GLN A CA 1
ATOM 617 C C . GLN A 1 83 ? -8.895 -2.667 -10.776 1.00 98.06 83 GLN A C 1
ATOM 619 O O . GLN A 1 83 ? -8.722 -3.821 -10.390 1.00 98.06 83 GLN A O 1
ATOM 624 N N . LEU A 1 84 ? -8.481 -2.244 -11.975 1.00 97.38 84 LEU A N 1
ATOM 625 C CA . LEU A 1 84 ? -7.878 -3.135 -12.963 1.00 97.38 84 LEU A CA 1
ATOM 626 C C . LEU A 1 84 ? -6.617 -3.830 -12.430 1.00 97.38 84 LEU A C 1
ATOM 628 O O . LEU A 1 84 ? -6.450 -5.035 -12.602 1.00 97.38 84 LEU A O 1
ATOM 632 N N . LEU A 1 85 ? -5.705 -3.085 -11.804 1.00 96.69 85 LEU A N 1
ATOM 633 C CA . LEU A 1 85 ? -4.447 -3.653 -11.324 1.00 96.69 85 LEU A CA 1
ATOM 634 C C . LEU A 1 85 ? -4.656 -4.610 -10.150 1.00 96.69 85 LEU A C 1
ATOM 636 O O . LEU A 1 85 ? -3.925 -5.595 -10.051 1.00 96.69 85 LEU A O 1
ATOM 640 N N . VAL A 1 86 ? -5.627 -4.345 -9.273 1.00 97.31 86 VAL A N 1
ATOM 641 C CA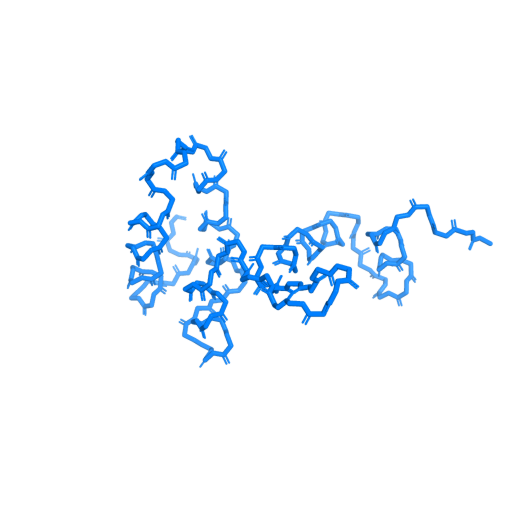 . VAL A 1 86 ? -5.971 -5.261 -8.179 1.00 97.31 86 VAL A CA 1
ATOM 642 C C . VAL A 1 86 ? -6.602 -6.539 -8.731 1.00 97.31 86 VAL A C 1
ATOM 644 O O . VAL A 1 86 ? -6.140 -7.620 -8.371 1.00 97.31 86 VAL A O 1
ATOM 647 N N . ASP A 1 87 ? -7.551 -6.433 -9.664 1.00 96.62 87 ASP A N 1
ATOM 648 C CA . ASP A 1 87 ? -8.172 -7.590 -10.325 1.00 96.62 87 ASP A CA 1
ATOM 649 C C . ASP A 1 87 ? -7.133 -8.504 -10.995 1.00 96.62 87 ASP A C 1
ATOM 651 O O . ASP A 1 87 ? -7.232 -9.733 -10.929 1.00 96.62 87 ASP A O 1
ATOM 655 N N . GLU A 1 88 ? -6.116 -7.925 -11.642 1.00 95.38 88 GLU A N 1
ATOM 656 C CA . GLU A 1 88 ? -5.026 -8.707 -12.231 1.00 95.38 88 GLU A CA 1
ATOM 657 C C . GLU A 1 88 ? -4.065 -9.259 -11.165 1.00 95.38 88 GLU A C 1
ATOM 659 O O . GLU A 1 88 ? -3.608 -10.400 -11.273 1.00 95.38 88 GLU A O 1
ATOM 664 N N . ALA A 1 89 ? -3.790 -8.513 -10.094 1.00 93.62 89 ALA A N 1
ATOM 665 C CA . ALA A 1 89 ? -2.941 -8.968 -8.991 1.00 93.62 89 ALA A CA 1
ATOM 666 C C . ALA A 1 89 ? -3.538 -10.149 -8.203 1.00 93.62 89 ALA A C 1
ATOM 668 O O . ALA A 1 89 ? -2.789 -10.922 -7.609 1.00 93.62 89 ALA A O 1
ATOM 669 N N . GLU A 1 90 ? -4.858 -10.332 -8.199 1.00 91.81 90 GLU A N 1
ATOM 670 C CA . GLU A 1 90 ? -5.484 -11.538 -7.633 1.00 91.81 90 GLU A CA 1
ATOM 671 C C . GLU A 1 90 ? -5.239 -12.791 -8.492 1.00 91.81 90 GLU A C 1
ATOM 673 O O . GLU A 1 90 ? -5.315 -13.921 -8.002 1.00 91.81 90 GLU A O 1
ATOM 678 N N . ARG A 1 91 ? -4.937 -12.612 -9.784 1.00 90.25 91 ARG A N 1
ATOM 679 C CA . ARG A 1 91 ? -4.735 -13.705 -10.750 1.00 90.25 91 ARG A CA 1
ATOM 680 C C . ARG A 1 91 ? -3.267 -14.072 -10.939 1.00 90.25 91 ARG A C 1
ATOM 682 O O . ARG A 1 91 ? -2.972 -15.215 -11.298 1.00 90.25 91 ARG A O 1
ATOM 689 N N . PHE A 1 92 ? -2.357 -13.123 -10.732 1.00 82.94 92 PHE A N 1
ATOM 690 C CA . PHE A 1 92 ? -0.929 -13.282 -11.000 1.00 82.94 92 PHE A CA 1
ATOM 691 C C . PHE A 1 92 ? -0.083 -13.224 -9.723 1.00 82.94 92 PHE A C 1
ATOM 693 O O . PHE A 1 92 ? -0.429 -12.571 -8.751 1.00 82.94 92 PHE A O 1
ATOM 700 N N . ASP A 1 93 ? 1.044 -13.940 -9.723 1.00 71.69 93 ASP A N 1
ATOM 701 C CA . ASP A 1 93 ? 2.039 -13.903 -8.643 1.00 71.69 93 ASP A CA 1
ATOM 702 C C . ASP A 1 93 ? 3.014 -12.734 -8.901 1.00 71.69 93 ASP A C 1
ATOM 704 O O . ASP A 1 93 ? 3.479 -12.607 -10.043 1.00 71.69 93 ASP A O 1
ATOM 708 N N . PRO A 1 94 ? 3.385 -11.913 -7.893 1.00 65.00 94 PRO A N 1
ATOM 709 C CA . PRO A 1 94 ? 4.237 -10.743 -8.122 1.00 65.00 94 PRO A CA 1
ATOM 710 C C . PRO A 1 94 ? 5.644 -11.116 -8.599 1.00 65.00 94 PRO A C 1
ATOM 712 O O . PRO A 1 94 ? 6.368 -10.265 -9.110 1.00 65.00 94 PRO A O 1
ATOM 715 N N . VAL A 1 95 ? 6.046 -12.380 -8.429 1.00 56.72 95 VAL A N 1
ATOM 716 C CA . VAL A 1 95 ? 7.368 -12.902 -8.799 1.00 56.72 95 VAL A CA 1
ATOM 717 C C . VAL A 1 95 ? 7.405 -13.396 -10.259 1.00 56.72 95 VAL A C 1
ATOM 719 O O . VAL A 1 95 ? 8.431 -13.898 -10.717 1.00 56.72 95 VAL A O 1
ATOM 722 N N . LYS A 1 96 ? 6.316 -13.252 -11.032 1.00 48.84 96 LYS A N 1
ATOM 723 C CA . LYS A 1 96 ? 6.253 -13.642 -12.455 1.00 48.84 96 LYS A CA 1
ATOM 724 C C . LYS A 1 96 ? 6.160 -12.461 -13.429 1.00 48.84 96 LYS A C 1
ATOM 726 O O . LYS A 1 96 ? 5.337 -12.491 -14.344 1.00 48.84 96 LYS A O 1
ATOM 731 N N . LEU A 1 97 ? 7.043 -11.475 -13.280 1.00 42.50 97 LEU A N 1
ATOM 732 C CA . LEU A 1 97 ? 7.408 -10.539 -14.352 1.00 42.50 97 LEU A CA 1
ATOM 733 C C . LEU A 1 97 ? 8.925 -10.516 -14.546 1.00 42.50 97 LEU A C 1
ATOM 735 O O . LEU A 1 97 ? 9.647 -10.456 -13.526 1.00 42.50 97 LEU A O 1
#

Radius of gyration: 14.88 Å; chains: 1; bounding box: 33×32×34 Å

Sequence (97 aa):
MGAYSTSSFLRDTVRITPADARRRVADANALFGSTTLTGQPIEAQLPVAAQALAAGAISRDHVQV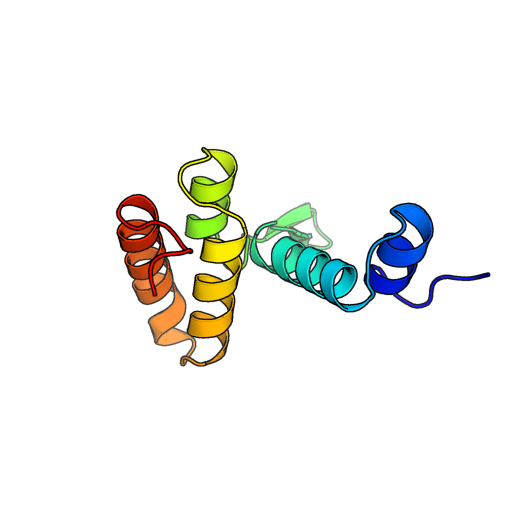VRTTIDTLPDEHHVDVEQLLVDEAERFDPVKL

Organism: NCBI:txid1872711